Protein AF-J2K2W5-F1 (afdb_monomer_lite)

InterPro domains:
  IPR056098 Acb2/Tad1, hairpin domain [PF24729] (8-67)

Sequence (83 aa):
MTYEEICKRFDHHPPRCEQTAELHALVRAEVKRMAVALNEQLPGDREKSVVFMKLEEVLMWANASIARGCCLCVQPTLPPNAC

Secondary structure (DSSP, 8-state):
--HHHHHHHH--PPPSSHHHHHHHHHHHHHHHHHHHHHHHHS-SSHHHHHHHHHHHHHHHHHHHHHHHHGGGGS-TT--TT--

Structure (mmCIF, N/CA/C/O backbone):
data_AF-J2K2W5-F1
#
_entry.id   AF-J2K2W5-F1
#
loop_
_atom_site.group_PDB
_atom_site.id
_atom_site.type_symbol
_atom_site.label_atom_id
_atom_site.label_alt_id
_atom_site.label_comp_id
_atom_site.label_asym_id
_atom_site.label_entity_id
_atom_site.label_seq_id
_atom_site.pdbx_PDB_ins_code
_atom_site.Cartn_x
_atom_site.Cartn_y
_atom_site.Cartn_z
_atom_site.occupancy
_atom_site.B_iso_or_equiv
_atom_site.auth_seq_id
_atom_site.auth_comp_id
_atom_site.auth_asym_id
_atom_site.auth_atom_id
_atom_site.pdbx_PDB_model_num
ATOM 1 N N . MET A 1 1 ? -5.173 7.038 12.784 1.00 85.88 1 MET A N 1
ATOM 2 C CA . MET A 1 1 ? -3.994 7.048 11.903 1.00 85.88 1 MET A CA 1
ATOM 3 C C . MET A 1 1 ? -4.146 8.190 10.916 1.00 85.88 1 MET A C 1
ATOM 5 O O . MET A 1 1 ? -5.246 8.354 10.390 1.00 85.88 1 MET A O 1
ATOM 9 N N . THR A 1 2 ? -3.106 9.001 10.733 1.00 90.25 2 THR A N 1
ATOM 10 C CA . THR A 1 2 ? -3.086 10.150 9.814 1.00 90.25 2 THR A CA 1
ATOM 11 C C . THR A 1 2 ? -2.792 9.714 8.379 1.00 90.25 2 THR A C 1
ATOM 13 O O . THR A 1 2 ? -2.363 8.588 8.121 1.00 90.25 2 THR A O 1
ATOM 16 N N . TYR A 1 3 ? -3.005 10.622 7.426 1.00 86.62 3 TYR A N 1
ATOM 17 C CA . TYR A 1 3 ? -2.637 10.388 6.033 1.00 86.62 3 TYR A CA 1
ATOM 18 C C . TYR A 1 3 ? -1.118 10.222 5.851 1.00 86.62 3 TYR A C 1
ATOM 20 O O . TYR A 1 3 ? -0.691 9.339 5.106 1.00 86.62 3 TYR A O 1
ATOM 28 N N . GLU A 1 4 ? -0.277 10.996 6.556 1.00 89.44 4 GLU A N 1
ATOM 29 C CA . GLU A 1 4 ? 1.179 10.819 6.436 1.00 89.44 4 GLU A CA 1
ATOM 30 C C . GLU A 1 4 ? 1.641 9.463 6.976 1.00 89.44 4 GLU A C 1
ATOM 32 O O . GLU A 1 4 ? 2.563 8.863 6.423 1.00 89.44 4 GLU A O 1
ATOM 37 N N . GLU A 1 5 ? 1.002 8.958 8.035 1.00 88.25 5 GLU A N 1
ATOM 38 C CA . GLU A 1 5 ? 1.278 7.623 8.575 1.00 88.25 5 GLU A CA 1
ATOM 39 C C . GLU A 1 5 ? 0.949 6.524 7.557 1.00 88.25 5 GLU A C 1
ATOM 41 O O . GLU A 1 5 ? 1.732 5.588 7.395 1.00 88.25 5 GLU A O 1
ATOM 46 N N . ILE A 1 6 ? -0.160 6.663 6.822 1.00 87.81 6 ILE A N 1
ATOM 47 C CA . ILE A 1 6 ? -0.519 5.763 5.717 1.00 87.81 6 ILE A CA 1
ATOM 48 C C . ILE A 1 6 ? 0.553 5.822 4.625 1.00 87.81 6 ILE A C 1
ATOM 50 O O . ILE A 1 6 ? 1.070 4.785 4.218 1.00 87.81 6 ILE A O 1
ATOM 54 N N . CYS A 1 7 ? 0.945 7.017 4.178 1.00 85.62 7 CYS A N 1
ATOM 55 C CA . CYS A 1 7 ? 1.975 7.158 3.148 1.00 85.62 7 CYS A CA 1
ATOM 56 C C . CYS A 1 7 ? 3.284 6.468 3.544 1.00 85.62 7 CYS A C 1
ATOM 58 O O . CYS A 1 7 ? 3.784 5.648 2.777 1.00 85.62 7 CYS A O 1
ATOM 60 N N . LYS A 1 8 ? 3.768 6.713 4.768 1.00 88.06 8 LYS A N 1
ATOM 61 C CA . LYS A 1 8 ? 5.004 6.111 5.288 1.00 88.06 8 LYS A CA 1
ATOM 62 C C . LYS A 1 8 ? 4.954 4.585 5.339 1.00 88.06 8 LYS A C 1
ATOM 64 O O . LYS A 1 8 ? 5.955 3.952 5.024 1.00 88.06 8 LYS A O 1
ATOM 69 N N . ARG A 1 9 ? 3.815 3.991 5.713 1.00 83.56 9 ARG A N 1
ATOM 70 C CA . ARG A 1 9 ? 3.644 2.524 5.756 1.00 83.56 9 ARG A CA 1
ATOM 71 C C . ARG A 1 9 ? 3.773 1.875 4.384 1.00 83.56 9 ARG A C 1
ATOM 73 O O . ARG A 1 9 ? 4.292 0.770 4.271 1.00 83.56 9 ARG A O 1
ATOM 80 N N . PHE A 1 10 ? 3.298 2.560 3.348 1.00 82.88 10 PHE A N 1
ATOM 81 C CA . PHE A 1 10 ? 3.224 2.009 2.001 1.00 82.88 10 PHE A CA 1
ATOM 82 C C . PHE A 1 10 ? 4.323 2.509 1.070 1.00 82.88 10 PHE A C 1
ATOM 84 O O . PHE A 1 10 ? 4.284 2.132 -0.093 1.00 82.88 10 PHE A O 1
ATOM 91 N N . ASP A 1 11 ? 5.278 3.331 1.504 1.00 81.44 11 ASP A N 1
ATOM 92 C CA . ASP A 1 11 ? 6.393 3.784 0.663 1.00 81.44 11 ASP A CA 1
ATOM 93 C C . ASP A 1 11 ? 7.579 2.814 0.735 1.00 81.44 11 ASP A C 1
ATOM 95 O O . ASP A 1 11 ? 7.959 2.327 1.796 1.00 81.44 11 ASP A O 1
ATOM 99 N N . HIS A 1 12 ? 8.153 2.485 -0.425 1.00 74.12 12 HIS A N 1
ATOM 100 C CA . HIS A 1 12 ? 9.266 1.544 -0.533 1.00 74.12 12 HIS A CA 1
ATOM 101 C C . HIS A 1 12 ? 10.273 2.008 -1.580 1.00 74.12 12 HIS A C 1
ATOM 103 O O . HIS A 1 12 ? 9.938 2.810 -2.453 1.00 74.12 12 HIS A O 1
ATOM 109 N N . HIS A 1 13 ? 11.496 1.483 -1.493 1.00 75.12 13 HIS A N 1
ATOM 110 C CA . HIS A 1 13 ? 12.577 1.839 -2.403 1.00 75.12 13 HIS A CA 1
ATOM 111 C C . HIS A 1 13 ? 12.184 1.543 -3.860 1.00 75.12 13 HIS A C 1
ATOM 113 O O . HIS A 1 13 ? 11.702 0.439 -4.139 1.00 75.12 13 HIS A O 1
ATOM 119 N N . PRO A 1 14 ? 12.370 2.502 -4.784 1.00 69.50 14 PRO A N 1
ATOM 120 C CA . PRO A 1 14 ? 12.056 2.287 -6.186 1.00 69.50 14 PRO A CA 1
ATOM 121 C C . PRO A 1 14 ? 12.991 1.220 -6.788 1.00 69.50 14 PRO A C 1
ATOM 123 O O . PRO A 1 14 ? 14.185 1.188 -6.469 1.00 69.50 14 PRO A O 1
ATOM 126 N N . PRO A 1 15 ? 12.472 0.327 -7.647 1.00 76.38 15 PRO A N 1
ATOM 127 C CA . PRO A 1 15 ? 13.287 -0.644 -8.366 1.00 76.38 15 PRO A CA 1
ATOM 128 C C . PRO A 1 15 ? 14.155 0.049 -9.429 1.00 76.38 15 PRO A C 1
ATOM 130 O O . PRO A 1 15 ? 13.872 1.162 -9.860 1.00 76.38 15 PRO A O 1
ATOM 133 N N . ARG A 1 16 ? 15.221 -0.626 -9.881 1.00 71.62 16 ARG A N 1
ATOM 134 C CA . ARG A 1 16 ? 16.167 -0.074 -10.875 1.00 71.62 16 ARG A CA 1
ATOM 135 C C . ARG A 1 16 ? 15.592 0.048 -12.290 1.00 71.62 16 ARG A C 1
ATOM 137 O O . ARG A 1 16 ? 16.109 0.818 -13.086 1.00 71.62 16 ARG A O 1
ATOM 144 N N . CYS A 1 17 ? 14.582 -0.755 -12.613 1.00 81.75 17 CYS A N 1
ATOM 145 C CA . CYS A 1 17 ? 13.902 -0.717 -13.901 1.00 81.75 17 CYS A CA 1
ATOM 146 C C . CYS A 1 17 ? 12.749 0.286 -13.834 1.00 81.75 17 CYS A C 1
ATOM 148 O O . CYS A 1 17 ? 11.897 0.173 -12.951 1.00 81.75 17 CYS A O 1
ATOM 150 N N . GLU A 1 18 ? 12.714 1.218 -14.785 1.00 84.12 18 GLU A N 1
ATOM 151 C CA . GLU A 1 18 ? 11.675 2.245 -14.899 1.00 84.12 18 GLU A CA 1
ATOM 152 C C . GLU A 1 18 ? 10.279 1.629 -15.064 1.00 84.12 18 GLU A C 1
ATOM 154 O O . GLU A 1 18 ? 9.379 1.961 -14.301 1.00 84.12 18 GLU A O 1
ATOM 159 N N . GLN A 1 19 ? 10.125 0.625 -15.933 1.00 84.19 19 GLN A N 1
ATOM 160 C CA . GLN A 1 19 ? 8.849 -0.077 -16.116 1.00 84.19 19 GLN A CA 1
ATOM 161 C C . GLN A 1 19 ? 8.363 -0.753 -14.821 1.00 84.19 19 GLN A C 1
ATOM 163 O O . GLN A 1 19 ? 7.196 -0.643 -14.444 1.00 84.19 19 GLN A O 1
ATOM 168 N N . THR A 1 20 ? 9.259 -1.425 -14.088 1.00 86.81 20 THR A N 1
ATOM 169 C CA . THR A 1 20 ? 8.929 -2.002 -12.774 1.00 86.81 20 THR A CA 1
ATOM 170 C C . THR A 1 20 ? 8.540 -0.904 -11.779 1.00 86.81 20 THR A C 1
ATOM 172 O O . THR A 1 20 ? 7.630 -1.105 -10.975 1.00 86.81 20 THR A O 1
ATOM 175 N N . ALA A 1 21 ? 9.209 0.253 -11.821 1.00 88.00 21 ALA A N 1
ATOM 176 C CA . ALA A 1 21 ? 8.939 1.375 -10.926 1.00 88.00 21 ALA A CA 1
ATOM 177 C C . ALA A 1 21 ? 7.560 1.991 -11.188 1.00 88.00 21 ALA A C 1
ATOM 179 O O . ALA A 1 21 ? 6.822 2.237 -10.233 1.00 88.00 21 ALA A O 1
ATOM 180 N N . GLU A 1 22 ? 7.182 2.167 -12.454 1.00 89.81 22 GLU A N 1
ATOM 181 C CA . GLU A 1 22 ? 5.852 2.629 -12.856 1.00 89.81 22 GLU A CA 1
ATOM 182 C C . GLU A 1 22 ? 4.758 1.664 -12.386 1.00 89.81 22 GLU A C 1
ATOM 184 O O . GLU A 1 22 ? 3.793 2.079 -11.740 1.00 89.81 22 GLU A O 1
ATOM 189 N N . LEU A 1 23 ? 4.935 0.359 -12.619 1.00 90.88 23 LEU A N 1
ATOM 190 C CA . LEU A 1 23 ? 3.980 -0.658 -12.173 1.00 90.88 23 LEU A CA 1
ATOM 191 C C . LEU A 1 23 ? 3.851 -0.697 -10.641 1.00 90.88 23 LEU A C 1
ATOM 193 O O . LEU A 1 23 ? 2.738 -0.774 -10.114 1.00 90.88 23 LEU A O 1
ATOM 197 N N . HIS A 1 24 ? 4.966 -0.598 -9.907 1.00 92.19 24 HIS A N 1
ATOM 198 C CA . HIS A 1 24 ? 4.945 -0.478 -8.444 1.00 92.19 24 HIS A CA 1
ATOM 199 C C . HIS A 1 24 ? 4.217 0.790 -7.990 1.00 92.19 24 HIS A C 1
ATOM 201 O O . HIS A 1 24 ? 3.472 0.738 -7.012 1.00 92.19 24 HIS A O 1
ATOM 207 N N . ALA A 1 25 ? 4.415 1.924 -8.668 1.00 92.50 25 ALA A N 1
ATOM 208 C CA . ALA A 1 25 ? 3.765 3.187 -8.327 1.00 92.50 25 ALA A CA 1
ATOM 209 C C . ALA A 1 25 ? 2.240 3.112 -8.502 1.00 92.50 25 ALA A C 1
ATOM 211 O O . ALA A 1 25 ? 1.508 3.527 -7.601 1.00 92.50 25 ALA A O 1
ATOM 212 N N . LEU A 1 26 ? 1.766 2.520 -9.603 1.00 94.31 26 LEU A N 1
ATOM 213 C CA . LEU A 1 26 ? 0.337 2.326 -9.868 1.00 94.31 26 LEU A CA 1
ATOM 214 C C . LEU A 1 26 ? -0.331 1.452 -8.798 1.00 94.31 26 LEU A C 1
ATOM 216 O O . LEU A 1 26 ? -1.328 1.854 -8.201 1.00 94.31 26 LEU A O 1
ATOM 220 N N . VAL A 1 27 ? 0.247 0.287 -8.485 1.00 95.38 27 VAL A N 1
ATOM 221 C CA . VAL A 1 27 ? -0.305 -0.601 -7.446 1.00 95.38 27 VAL A CA 1
ATOM 222 C C . VAL A 1 27 ? -0.276 0.064 -6.070 1.00 95.38 27 VAL A C 1
ATOM 224 O O . VAL A 1 27 ? -1.240 -0.031 -5.309 1.00 95.38 27 VAL A O 1
ATOM 227 N N . ARG A 1 28 ? 0.807 0.777 -5.743 1.00 95.12 28 ARG A N 1
ATOM 228 C CA . ARG A 1 28 ? 0.930 1.506 -4.475 1.00 95.12 28 ARG A CA 1
ATOM 229 C C . ARG A 1 28 ? -0.147 2.579 -4.335 1.00 95.12 28 ARG A C 1
ATOM 231 O O . ARG A 1 28 ? -0.691 2.732 -3.243 1.00 95.12 28 ARG A O 1
ATOM 238 N N . ALA A 1 29 ? -0.470 3.296 -5.412 1.00 95.56 29 ALA A N 1
ATOM 239 C CA . ALA A 1 29 ? -1.536 4.293 -5.412 1.00 95.56 29 ALA A CA 1
ATOM 240 C C . ALA A 1 29 ? -2.903 3.662 -5.094 1.00 95.56 29 ALA A C 1
ATOM 242 O O . ALA A 1 29 ? -3.620 4.173 -4.234 1.00 95.56 29 ALA A O 1
ATOM 243 N N . GLU A 1 30 ? -3.227 2.513 -5.694 1.00 97.44 30 GLU A N 1
ATOM 244 C CA . GLU A 1 30 ? -4.489 1.809 -5.426 1.00 97.44 30 GLU A CA 1
ATOM 245 C C . GLU A 1 30 ? -4.587 1.287 -3.988 1.00 97.44 30 GLU A C 1
ATOM 247 O O . GLU A 1 30 ? -5.609 1.483 -3.323 1.00 97.44 30 GLU A O 1
ATOM 252 N N . VAL A 1 31 ? -3.515 0.687 -3.459 1.00 97.31 31 VAL A N 1
ATOM 253 C CA . VAL A 1 31 ? -3.497 0.217 -2.063 1.00 97.31 31 VAL A CA 1
ATOM 254 C C . VAL A 1 31 ? -3.638 1.391 -1.091 1.00 97.31 31 VAL A C 1
ATOM 256 O O . VAL A 1 31 ? -4.426 1.303 -0.150 1.00 97.31 31 VAL A O 1
ATOM 259 N N . LYS A 1 32 ? -2.950 2.518 -1.334 1.00 95.62 32 LYS A N 1
ATOM 260 C CA . LYS A 1 32 ? -3.092 3.737 -0.518 1.00 95.62 32 LYS A CA 1
ATOM 261 C C . LYS A 1 32 ? -4.512 4.297 -0.573 1.00 95.62 32 LYS A C 1
ATOM 263 O O . LYS A 1 32 ? -5.058 4.652 0.469 1.00 95.62 32 LYS A O 1
ATOM 268 N N . ARG A 1 33 ? -5.135 4.339 -1.755 1.00 97.19 33 ARG A N 1
ATOM 269 C CA . ARG A 1 33 ? -6.523 4.793 -1.921 1.00 97.19 33 ARG A CA 1
ATOM 270 C C . ARG A 1 33 ? -7.488 3.935 -1.099 1.00 97.19 33 ARG A C 1
ATOM 272 O O . ARG A 1 33 ? -8.326 4.478 -0.382 1.00 97.19 33 ARG A O 1
ATOM 279 N N . MET A 1 34 ? -7.337 2.609 -1.145 1.00 97.94 34 MET A N 1
ATOM 280 C CA . MET A 1 34 ? -8.143 1.695 -0.329 1.00 97.94 34 MET A CA 1
ATOM 281 C C . MET A 1 34 ? -7.864 1.863 1.171 1.00 97.94 34 MET A C 1
ATOM 283 O O . MET A 1 34 ? -8.798 1.880 1.968 1.00 97.94 34 MET A O 1
ATOM 287 N N . ALA A 1 35 ? -6.600 2.041 1.558 1.00 97.75 35 ALA A N 1
ATOM 288 C CA . ALA A 1 35 ? -6.201 2.274 2.942 1.00 97.75 35 ALA A CA 1
ATOM 289 C C . ALA A 1 35 ? -6.836 3.545 3.527 1.00 97.75 35 ALA A C 1
ATOM 291 O O . ALA A 1 35 ? -7.335 3.513 4.650 1.00 97.75 35 ALA A O 1
ATOM 292 N N . VAL A 1 36 ? -6.861 4.646 2.768 1.00 97.50 36 VAL A N 1
ATOM 293 C CA . VAL A 1 36 ? -7.524 5.896 3.174 1.00 97.50 36 VAL A CA 1
ATOM 294 C C . VAL A 1 36 ? -9.023 5.676 3.359 1.00 97.50 36 VAL A C 1
ATOM 296 O O . VAL A 1 36 ? -9.542 5.976 4.432 1.00 97.50 36 VAL A O 1
ATOM 299 N N . ALA A 1 37 ? -9.692 5.062 2.378 1.00 98.06 37 ALA A N 1
ATOM 300 C CA . ALA A 1 37 ? -11.124 4.778 2.465 1.00 98.06 37 ALA A CA 1
ATOM 301 C C . ALA A 1 37 ? -11.466 3.911 3.692 1.00 98.06 37 ALA A C 1
ATOM 303 O O . ALA A 1 37 ? -12.386 4.220 4.442 1.00 98.06 37 ALA A O 1
ATOM 304 N N . LEU A 1 38 ? -10.692 2.856 3.961 1.00 97.94 38 LEU A N 1
ATOM 305 C CA . LEU A 1 38 ? -10.902 2.000 5.132 1.00 97.94 38 LEU A CA 1
ATOM 306 C C . LEU A 1 38 ? -10.555 2.711 6.448 1.00 97.94 38 LEU A C 1
ATOM 308 O O . LEU A 1 38 ? -11.190 2.455 7.469 1.00 97.94 38 LEU A O 1
ATOM 312 N N . ASN A 1 39 ? -9.588 3.634 6.454 1.00 97.31 39 ASN A N 1
ATOM 313 C CA . ASN A 1 39 ? -9.271 4.417 7.648 1.00 97.31 39 ASN A CA 1
ATOM 314 C C . ASN A 1 39 ? -10.450 5.278 8.114 1.00 97.31 39 ASN A C 1
ATOM 316 O O . ASN A 1 39 ? -10.608 5.462 9.320 1.00 97.31 39 ASN A O 1
ATOM 320 N N . GLU A 1 40 ? -11.229 5.814 7.177 1.00 96.94 40 GLU A N 1
ATOM 321 C CA . GLU A 1 40 ? -12.379 6.677 7.460 1.00 96.94 40 GLU A CA 1
ATOM 322 C C . GLU A 1 40 ? -13.582 5.888 7.984 1.00 96.94 40 GLU A C 1
ATOM 324 O O . GLU A 1 40 ? -14.297 6.373 8.855 1.00 96.94 40 GLU A O 1
ATOM 329 N N . GLN A 1 41 ? -13.788 4.668 7.482 1.00 97.44 41 GLN A N 1
ATOM 330 C CA . GLN A 1 41 ? -14.971 3.863 7.804 1.00 97.44 41 GLN A CA 1
ATOM 331 C C . GLN A 1 41 ? -14.781 2.954 9.027 1.00 97.44 41 GLN A C 1
ATOM 333 O O . GLN A 1 41 ? -15.751 2.627 9.707 1.00 97.44 41 GLN A O 1
ATOM 338 N N . LEU A 1 42 ? -13.548 2.513 9.309 1.00 96.81 42 LEU A N 1
ATOM 339 C CA . LEU A 1 42 ? -13.287 1.539 10.371 1.00 96.81 42 LEU A CA 1
ATOM 340 C C . LEU A 1 42 ? -13.001 2.213 11.726 1.00 96.81 42 LEU A C 1
ATOM 342 O O . LEU A 1 42 ? -12.159 3.126 11.785 1.00 96.81 42 LEU A O 1
ATOM 346 N N . PRO A 1 43 ? -13.608 1.730 12.829 1.00 96.56 43 PRO A N 1
ATOM 347 C CA . PRO A 1 43 ? -13.279 2.179 14.179 1.00 96.56 43 PRO A CA 1
ATOM 348 C C . PRO A 1 43 ? -11.828 1.833 14.548 1.00 96.56 43 PRO A C 1
ATOM 350 O O . PRO A 1 43 ? -11.188 0.983 13.938 1.00 96.56 43 PRO A O 1
ATOM 353 N N . GLY A 1 44 ? -11.264 2.533 15.533 1.00 95.00 44 GLY A N 1
ATOM 354 C CA . GLY A 1 44 ? -9.876 2.350 15.977 1.00 95.00 44 GLY A CA 1
ATOM 355 C C . GLY A 1 44 ? -9.656 1.096 16.825 1.00 95.00 44 GLY A C 1
ATOM 356 O O . GLY A 1 44 ? -9.250 1.224 17.976 1.00 95.00 44 GLY A O 1
ATOM 357 N N . ASP A 1 45 ? -9.932 -0.087 16.282 1.00 96.25 45 ASP A N 1
ATOM 358 C CA . ASP A 1 45 ? -9.871 -1.373 16.981 1.00 96.25 45 ASP A CA 1
ATOM 359 C C . ASP A 1 45 ? -8.770 -2.318 16.446 1.00 96.25 45 ASP A C 1
ATOM 361 O O . ASP A 1 45 ? -7.897 -1.958 15.637 1.00 96.25 45 ASP A O 1
ATOM 365 N N . ARG A 1 46 ? -8.764 -3.551 16.968 1.00 97.56 46 ARG A N 1
ATOM 366 C CA . ARG A 1 46 ? -7.816 -4.599 16.573 1.00 97.56 46 ARG A CA 1
ATOM 367 C C . ARG A 1 46 ? -8.036 -4.993 15.114 1.00 97.56 46 ARG A C 1
ATOM 369 O O . ARG A 1 46 ? -7.069 -5.221 14.391 1.00 97.56 46 ARG A O 1
ATOM 376 N N . GLU A 1 47 ? -9.282 -5.062 14.683 1.00 98.25 47 GLU A N 1
ATOM 377 C CA . GLU A 1 47 ? -9.718 -5.451 13.351 1.00 98.25 47 GLU A CA 1
ATOM 378 C C . GLU A 1 47 ? -9.186 -4.465 12.313 1.00 98.25 47 GLU A C 1
ATOM 380 O O . GLU A 1 47 ? -8.588 -4.892 11.324 1.00 98.25 47 GLU A O 1
ATOM 385 N N . LYS A 1 48 ? -9.264 -3.155 12.577 1.00 97.50 48 LYS A N 1
ATOM 386 C CA . LYS A 1 48 ? -8.614 -2.138 11.744 1.00 97.50 48 LYS A CA 1
ATOM 387 C C . LYS A 1 48 ? -7.115 -2.385 11.640 1.00 97.50 48 LYS A C 1
ATOM 389 O O . LYS A 1 48 ?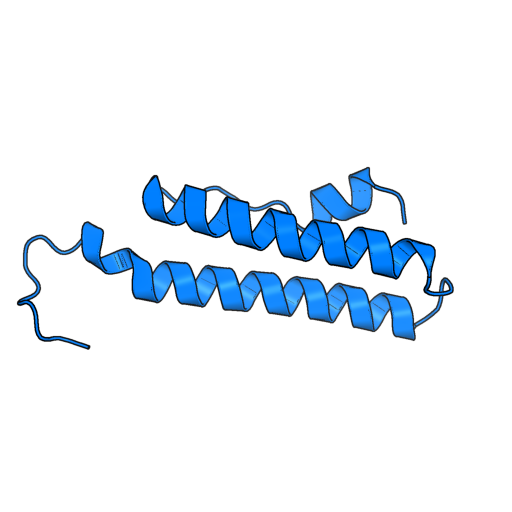 -6.566 -2.372 10.543 1.00 97.50 48 LYS A O 1
ATOM 394 N N . SER A 1 49 ? -6.442 -2.683 12.747 1.00 97.00 49 SER A N 1
ATOM 395 C CA . SER A 1 49 ? -5.003 -2.987 12.721 1.00 97.00 49 SER A CA 1
ATOM 396 C C . SER A 1 49 ? -4.682 -4.203 11.837 1.00 97.00 49 SER A C 1
ATOM 398 O O . SER A 1 49 ? -3.726 -4.167 11.060 1.00 97.00 49 SER A O 1
ATOM 400 N N . VAL A 1 50 ? -5.515 -5.249 11.892 1.00 98.00 50 VAL A N 1
ATOM 401 C CA . VAL A 1 50 ? -5.403 -6.439 11.032 1.00 98.00 50 VAL A CA 1
ATOM 402 C C . VAL A 1 50 ? -5.644 -6.093 9.563 1.00 98.00 50 VAL A C 1
ATOM 404 O O . VAL A 1 50 ? -4.891 -6.550 8.706 1.00 98.00 50 VAL A O 1
ATOM 407 N N . VAL A 1 51 ? -6.644 -5.262 9.259 1.00 98.31 51 VAL A N 1
ATOM 408 C CA . VAL A 1 51 ? -6.920 -4.798 7.892 1.00 98.31 51 VAL A CA 1
ATOM 409 C C . VAL A 1 51 ? -5.689 -4.114 7.302 1.00 98.31 51 VAL A C 1
ATOM 411 O O . VAL A 1 51 ? -5.255 -4.488 6.217 1.00 98.31 51 VAL A O 1
ATOM 414 N N . PHE A 1 52 ? -5.075 -3.175 8.024 1.00 97.31 52 PHE A N 1
ATOM 415 C CA . PHE A 1 52 ? -3.886 -2.472 7.531 1.00 97.31 52 PHE A CA 1
ATOM 416 C C . PHE A 1 52 ? -2.688 -3.402 7.330 1.00 97.31 52 PHE A C 1
ATOM 418 O O . PHE A 1 52 ? -2.033 -3.317 6.295 1.00 97.31 52 PHE A O 1
ATOM 425 N N . MET A 1 53 ? -2.461 -4.349 8.243 1.00 97.12 53 MET A N 1
ATOM 426 C CA . MET A 1 53 ? -1.443 -5.390 8.064 1.00 97.12 53 MET A CA 1
ATOM 427 C C . MET A 1 53 ? -1.688 -6.210 6.783 1.00 97.12 53 MET A C 1
ATOM 429 O O . MET A 1 53 ? -0.755 -6.504 6.039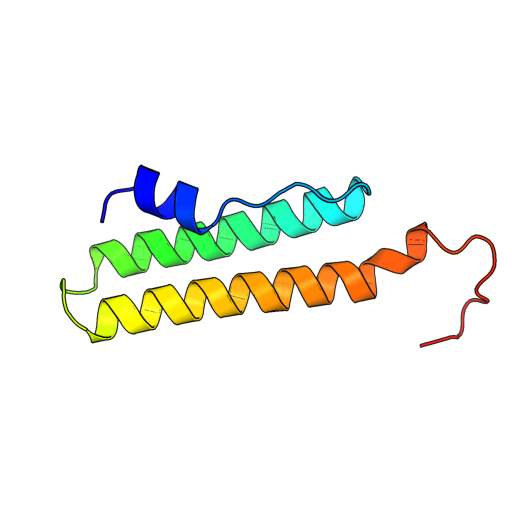 1.00 97.12 53 MET A O 1
ATOM 433 N N . LYS A 1 54 ? -2.947 -6.545 6.473 1.00 98.31 54 LYS A N 1
ATOM 434 C CA . LYS A 1 54 ? -3.293 -7.261 5.236 1.00 98.31 54 LYS A CA 1
ATOM 435 C C . LYS A 1 54 ? -3.131 -6.413 3.980 1.00 98.31 54 LYS A C 1
ATOM 437 O O . LYS A 1 54 ? -2.704 -6.946 2.961 1.00 98.31 54 LYS A O 1
ATOM 442 N N . LEU A 1 55 ? -3.387 -5.108 4.039 1.00 98.00 55 LEU A N 1
ATOM 443 C CA . LEU A 1 55 ? -3.067 -4.202 2.930 1.00 98.00 55 LEU A CA 1
ATOM 444 C C . LEU A 1 55 ? -1.560 -4.143 2.653 1.00 98.00 55 LEU A C 1
ATOM 446 O O . LEU A 1 55 ? -1.146 -4.133 1.494 1.00 98.00 55 LEU A O 1
ATOM 450 N N . GLU A 1 56 ? -0.741 -4.126 3.705 1.00 96.06 56 GLU A N 1
ATOM 451 C CA . GLU A 1 56 ? 0.721 -4.159 3.591 1.00 96.06 56 GLU A CA 1
ATOM 452 C C . GLU A 1 56 ? 1.188 -5.475 2.937 1.00 96.06 56 GLU A C 1
ATOM 454 O O . GLU A 1 56 ? 1.983 -5.444 1.995 1.00 96.06 56 GLU A O 1
ATOM 459 N N . GLU A 1 57 ? 0.624 -6.623 3.339 1.00 97.00 57 GLU A N 1
ATOM 460 C CA . GLU A 1 57 ? 0.874 -7.920 2.687 1.00 97.00 57 GLU A CA 1
ATOM 461 C C . GLU A 1 57 ? 0.443 -7.933 1.208 1.00 97.00 57 GLU A C 1
ATOM 463 O O . GLU A 1 57 ? 1.175 -8.454 0.365 1.00 97.00 57 GLU A O 1
ATOM 468 N N . VAL A 1 58 ? -0.714 -7.347 0.867 1.00 97.62 58 VAL A N 1
ATOM 469 C CA . VAL A 1 58 ? -1.180 -7.222 -0.527 1.00 97.62 58 VAL A CA 1
ATOM 470 C C . VAL A 1 58 ? -0.157 -6.463 -1.367 1.00 97.62 58 VAL A C 1
ATOM 472 O O . VAL A 1 58 ? 0.247 -6.952 -2.424 1.00 97.62 58 VAL A O 1
ATOM 475 N N . LEU A 1 59 ? 0.306 -5.301 -0.893 1.00 95.75 59 LEU A N 1
ATOM 476 C CA . LEU A 1 59 ? 1.306 -4.507 -1.608 1.00 95.75 59 LEU A CA 1
ATOM 477 C C . LEU A 1 59 ? 2.633 -5.264 -1.744 1.00 95.75 59 LEU A C 1
ATOM 479 O O . LEU A 1 59 ? 3.238 -5.253 -2.816 1.00 95.75 59 LEU A O 1
ATOM 483 N N . MET A 1 60 ? 3.075 -5.946 -0.683 1.00 94.12 60 MET A N 1
ATOM 484 C CA . MET A 1 60 ? 4.291 -6.761 -0.696 1.00 94.12 60 MET A CA 1
ATOM 485 C C . MET A 1 60 ? 4.223 -7.844 -1.782 1.00 94.12 60 MET A C 1
ATOM 487 O O . MET A 1 60 ? 5.128 -7.943 -2.616 1.00 94.12 60 MET A O 1
ATOM 491 N N . TRP A 1 61 ? 3.148 -8.636 -1.810 1.00 96.00 61 TRP A N 1
ATOM 492 C CA . TRP A 1 61 ? 2.993 -9.720 -2.780 1.00 96.00 61 TRP A CA 1
ATOM 493 C C . TRP A 1 61 ? 2.776 -9.217 -4.207 1.00 96.00 61 TRP A C 1
ATOM 495 O O . TRP A 1 61 ? 3.322 -9.809 -5.142 1.00 96.00 61 TRP A O 1
ATOM 505 N N . ALA A 1 62 ? 2.057 -8.109 -4.385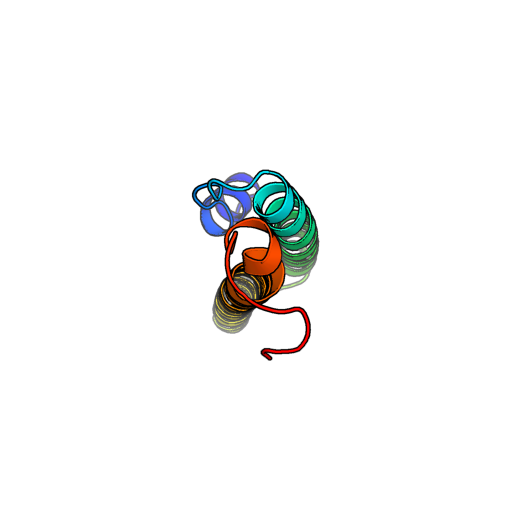 1.00 94.81 62 ALA A N 1
ATOM 506 C CA . ALA A 1 62 ? 1.876 -7.485 -5.690 1.00 94.81 62 ALA A CA 1
ATOM 507 C C . ALA A 1 62 ? 3.211 -6.972 -6.256 1.00 94.81 62 ALA A C 1
ATOM 509 O O . ALA A 1 62 ? 3.567 -7.300 -7.389 1.00 94.81 62 ALA A O 1
ATOM 510 N N . ASN A 1 63 ? 4.007 -6.267 -5.444 1.00 91.19 63 ASN A N 1
ATOM 511 C CA . ASN A 1 63 ? 5.339 -5.804 -5.839 1.00 91.19 63 ASN A CA 1
ATOM 512 C C . ASN A 1 63 ? 6.270 -6.972 -6.181 1.00 91.19 63 ASN A C 1
ATOM 514 O O . ASN A 1 63 ? 7.016 -6.892 -7.158 1.00 91.19 63 ASN A O 1
ATOM 518 N N . ALA A 1 64 ? 6.207 -8.067 -5.416 1.00 90.81 64 ALA A N 1
ATOM 519 C CA . ALA A 1 64 ? 6.985 -9.272 -5.684 1.00 90.81 64 ALA A CA 1
ATOM 520 C C . ALA A 1 64 ? 6.550 -9.962 -6.990 1.00 90.81 64 ALA A C 1
ATOM 522 O O . ALA A 1 64 ? 7.398 -10.437 -7.744 1.00 90.81 64 ALA A O 1
ATOM 523 N N . SER A 1 65 ? 5.248 -9.990 -7.291 1.00 91.62 65 SER A N 1
ATOM 524 C CA . SER A 1 65 ? 4.730 -10.498 -8.566 1.00 91.62 65 SER A CA 1
ATOM 525 C C . SER A 1 65 ? 5.217 -9.658 -9.745 1.00 91.62 65 SER A C 1
ATOM 527 O O . SER A 1 65 ? 5.721 -10.214 -10.718 1.00 91.62 65 SER A O 1
ATOM 529 N N . ILE A 1 66 ? 5.143 -8.327 -9.634 1.00 89.69 66 ILE A N 1
ATOM 530 C CA . ILE A 1 66 ? 5.662 -7.400 -10.649 1.00 89.69 66 ILE A CA 1
ATOM 531 C C . ILE A 1 66 ? 7.169 -7.591 -10.824 1.00 89.69 66 ILE A C 1
ATOM 533 O O . ILE A 1 66 ? 7.636 -7.689 -11.948 1.00 89.69 66 ILE A O 1
ATOM 537 N N . ALA A 1 67 ? 7.939 -7.703 -9.741 1.00 86.50 67 ALA A N 1
ATOM 538 C CA . ALA A 1 67 ? 9.384 -7.905 -9.832 1.00 86.50 67 ALA A CA 1
ATOM 539 C C . ALA A 1 67 ? 9.752 -9.224 -10.535 1.00 86.50 67 ALA A C 1
ATOM 541 O O . ALA A 1 67 ? 10.719 -9.260 -11.291 1.00 86.50 67 ALA A O 1
ATOM 542 N N . ARG A 1 68 ? 8.971 -10.293 -10.323 1.00 84.69 68 ARG A N 1
ATOM 543 C CA . ARG A 1 68 ? 9.163 -11.583 -11.004 1.00 84.69 68 ARG A CA 1
ATOM 544 C C . ARG A 1 68 ? 8.741 -11.538 -12.475 1.00 84.69 68 ARG A C 1
ATOM 546 O O . ARG A 1 68 ? 9.483 -12.029 -13.314 1.00 84.69 68 ARG A O 1
ATOM 553 N N . GLY A 1 69 ? 7.594 -10.932 -12.792 1.00 80.62 69 GLY A N 1
ATOM 554 C CA . GLY A 1 69 ? 7.062 -10.873 -14.161 1.00 80.62 69 GLY A CA 1
ATOM 555 C C . GLY A 1 69 ? 7.717 -9.812 -15.054 1.00 80.62 69 GLY A C 1
ATOM 556 O O . GLY A 1 69 ? 7.920 -10.038 -16.240 1.00 80.62 69 GLY A O 1
ATOM 557 N N . CYS A 1 70 ? 8.097 -8.662 -14.492 1.00 66.69 70 CYS A N 1
ATOM 558 C CA . CYS A 1 70 ? 8.705 -7.542 -15.221 1.00 66.69 70 CYS A CA 1
ATOM 559 C C . CYS A 1 70 ? 10.221 -7.725 -15.445 1.00 66.69 70 CYS A C 1
ATOM 561 O O . CYS A 1 70 ? 10.839 -6.947 -16.166 1.00 66.69 70 CYS A O 1
ATOM 563 N N . CYS A 1 71 ? 10.836 -8.779 -14.891 1.00 54.06 71 CYS A N 1
ATOM 564 C CA . CYS A 1 71 ? 12.245 -9.128 -15.135 1.00 54.06 71 CYS A CA 1
ATOM 565 C C . CYS A 1 71 ? 12.540 -9.530 -16.603 1.00 54.06 71 CYS A C 1
ATOM 567 O O . CYS A 1 71 ? 13.698 -9.726 -16.973 1.00 54.06 71 CYS A O 1
ATOM 569 N N . LEU A 1 72 ? 11.524 -9.583 -17.476 1.00 53.31 72 LEU A N 1
ATOM 570 C CA . LEU A 1 72 ? 11.685 -9.807 -18.918 1.00 53.31 72 LEU A CA 1
ATOM 571 C C . LEU A 1 72 ? 12.522 -8.725 -19.631 1.00 53.31 72 LEU A C 1
ATOM 573 O O . LEU A 1 72 ? 12.988 -8.962 -20.740 1.00 53.31 72 LEU A O 1
ATOM 577 N N . CYS A 1 73 ? 12.780 -7.568 -19.009 1.00 44.28 73 CYS A N 1
ATOM 578 C CA . CYS A 1 73 ? 13.619 -6.515 -19.593 1.00 44.28 73 CYS A CA 1
ATOM 579 C C . CYS A 1 73 ? 15.117 -6.586 -19.208 1.00 44.28 73 CYS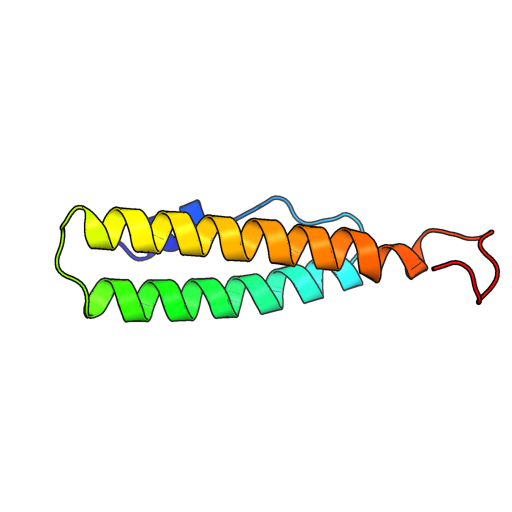 A C 1
ATOM 581 O O . CYS A 1 73 ? 15.881 -5.729 -19.645 1.00 44.28 73 CYS A O 1
ATOM 583 N N . VAL A 1 74 ? 15.561 -7.558 -18.389 1.00 48.12 74 VAL A N 1
ATOM 584 C CA . VAL A 1 74 ? 16.974 -7.669 -17.926 1.00 48.12 74 VAL A CA 1
ATOM 585 C C . VAL A 1 74 ? 17.653 -8.983 -18.338 1.00 48.12 74 VAL A C 1
ATOM 587 O O . VAL A 1 74 ? 18.809 -9.208 -17.995 1.00 48.12 74 VAL A O 1
ATOM 590 N N . GLN A 1 75 ? 17.007 -9.847 -19.122 1.00 45.53 75 GLN A N 1
ATOM 591 C CA . GLN A 1 75 ? 17.680 -11.029 -19.669 1.00 45.53 75 GLN A CA 1
ATOM 592 C C . GLN A 1 75 ? 18.066 -10.794 -21.137 1.00 45.53 75 GLN A C 1
ATOM 594 O O . GLN A 1 75 ? 17.277 -11.119 -22.021 1.00 45.53 75 GLN A O 1
ATOM 599 N N . PRO A 1 76 ? 19.279 -10.300 -21.451 1.00 50.69 76 PRO A N 1
ATOM 600 C CA . PRO A 1 76 ? 19.770 -10.291 -22.829 1.00 50.69 76 PRO A CA 1
ATOM 601 C C . PRO A 1 76 ? 19.977 -11.706 -23.414 1.00 50.69 76 PRO A C 1
ATOM 603 O O . PRO A 1 76 ? 20.400 -11.825 -24.560 1.00 50.69 76 PRO A O 1
ATOM 606 N N . THR A 1 77 ? 19.696 -12.783 -22.664 1.00 53.25 77 THR A N 1
ATOM 607 C CA . THR A 1 77 ? 19.974 -14.169 -23.077 1.00 53.25 77 THR A CA 1
ATOM 608 C C . THR A 1 77 ? 18.846 -15.185 -22.856 1.00 53.25 77 THR A C 1
ATOM 610 O O . THR A 1 77 ? 19.079 -16.364 -23.121 1.00 53.25 77 THR A O 1
ATOM 613 N N . LEU A 1 78 ? 17.634 -14.810 -22.419 1.00 52.44 78 LEU A N 1
ATOM 614 C CA . LEU A 1 78 ? 16.559 -15.806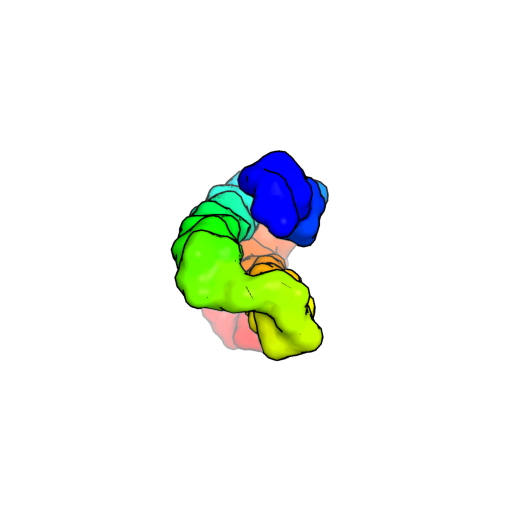 -22.267 1.00 52.44 78 LEU A CA 1
ATOM 615 C C . LEU A 1 78 ? 15.704 -15.907 -23.545 1.00 52.44 78 LEU A C 1
ATOM 617 O O . LEU A 1 78 ? 15.139 -14.897 -23.969 1.00 52.44 78 LEU A O 1
ATOM 621 N N . PRO A 1 79 ? 15.593 -17.093 -24.177 1.00 48.66 79 PRO A N 1
ATOM 622 C CA . PRO A 1 79 ? 14.746 -17.274 -25.350 1.00 48.66 79 PRO A CA 1
ATOM 623 C C . PRO A 1 79 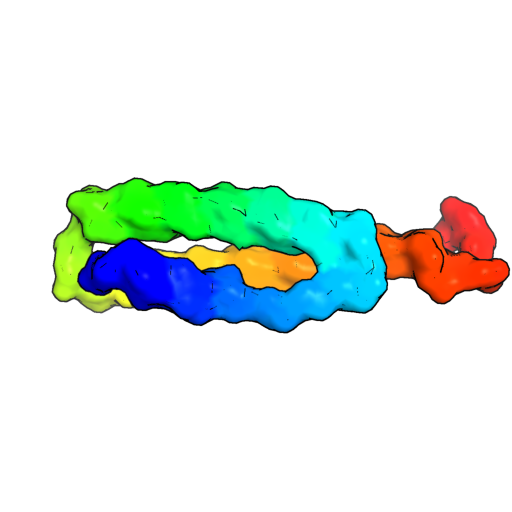? 13.256 -17.107 -24.996 1.00 48.66 79 PRO A C 1
ATOM 625 O O . PRO A 1 79 ? 12.872 -17.349 -23.848 1.00 48.66 79 PRO A O 1
ATOM 628 N N . PRO A 1 80 ? 12.407 -16.754 -25.983 1.00 47.91 80 PRO A N 1
ATOM 629 C CA . PRO A 1 80 ? 11.040 -16.243 -25.791 1.00 47.91 80 PRO A CA 1
ATOM 630 C C . PRO A 1 80 ? 10.020 -17.202 -25.137 1.00 47.91 80 PRO A C 1
ATOM 632 O O . PRO A 1 80 ? 8.836 -16.884 -25.077 1.00 47.91 80 PRO A O 1
ATOM 635 N N . ASN A 1 81 ? 10.450 -18.364 -24.635 1.00 54.22 81 ASN A N 1
ATOM 636 C CA . ASN A 1 81 ? 9.577 -19.463 -24.220 1.00 54.22 81 ASN A CA 1
ATOM 637 C C . ASN A 1 81 ? 9.881 -19.989 -22.804 1.00 54.22 81 ASN A C 1
ATOM 639 O O . ASN A 1 81 ? 9.372 -21.047 -22.438 1.00 54.22 81 ASN A O 1
ATOM 643 N N . ALA A 1 82 ? 10.741 -19.331 -22.026 1.00 43.31 82 ALA A N 1
ATOM 644 C CA . ALA A 1 82 ? 11.072 -19.784 -20.677 1.00 43.31 82 ALA A CA 1
ATOM 645 C C . ALA A 1 82 ? 10.188 -19.061 -19.646 1.00 43.31 82 ALA A C 1
ATOM 647 O O . ALA A 1 82 ? 10.386 -17.879 -19.371 1.00 43.31 82 ALA A O 1
ATOM 648 N N . CYS A 1 83 ? 9.184 -19.792 -19.159 1.00 40.47 83 CYS A N 1
ATOM 649 C CA . CYS A 1 83 ? 8.271 -19.412 -18.081 1.00 40.47 83 CYS A CA 1
ATOM 650 C C . CYS A 1 83 ? 8.960 -19.440 -16.710 1.00 40.47 83 CYS A C 1
ATOM 652 O O . CYS A 1 83 ? 9.837 -20.313 -16.515 1.00 40.47 83 CYS A O 1
#

Organism: NCBI:txid1160718

Radius of gyration: 15.89 Å; chains: 1; bounding box: 35×31×43 Å

pLDDT: mean 84.42, std 16.94, range [40.47, 98.31]

Foldseek 3Di:
DDLVVLVVLLDDDADPDPVLRVQLVVLSVVLSVVLVVCVVVDDPDPVNVVVSVVSSVVSVVSSVVSVVVVCPVPDPPDPPPDD